Protein AF-A0A524MAJ8-F1 (afdb_monomer_lite)

Sequence (153 aa):
MNAKPGREAGSSYRTAVTLTPLSVEARVTVGSEGTSSAGEFVARLLGRNNVAPKDHDVLVLSSKVISFCEGDVIHLSSVKPRPRARVLGRIFGKDPRKVELILRTGPIIAIIPLKWIMSIRSVRQASTSRAVDPDAMLRGYTSVNAFVFIVRA

Structure (mmCIF, N/CA/C/O backbone):
data_AF-A0A524MAJ8-F1
#
_entry.id   AF-A0A524MAJ8-F1
#
loop_
_atom_site.group_PDB
_atom_site.id
_atom_site.type_symbol
_atom_site.label_atom_id
_atom_site.label_alt_id
_atom_site.label_comp_id
_atom_site.label_asym_id
_atom_site.label_entity_id
_atom_site.label_seq_id
_atom_site.pdbx_PDB_ins_code
_atom_site.Cartn_x
_atom_site.Cartn_y
_atom_site.Cartn_z
_atom_site.occupancy
_atom_site.B_iso_or_equiv
_atom_site.auth_seq_id
_atom_site.auth_comp_id
_atom_site.auth_asym_id
_atom_site.auth_atom_id
_atom_site.pdbx_PDB_model_num
ATOM 1 N N . MET A 1 1 ? 62.252 -18.198 2.714 1.00 36.84 1 MET A N 1
ATOM 2 C CA . MET A 1 1 ? 61.926 -16.801 2.361 1.00 36.84 1 MET A CA 1
ATOM 3 C C . MET A 1 1 ? 60.841 -16.863 1.290 1.00 36.84 1 MET A C 1
ATOM 5 O O . MET A 1 1 ? 61.160 -16.916 0.116 1.00 36.84 1 MET A O 1
ATOM 9 N N . ASN A 1 2 ? 59.575 -17.019 1.697 1.00 34.16 2 ASN A N 1
ATOM 10 C CA . ASN A 1 2 ? 58.452 -17.245 0.776 1.00 34.16 2 ASN A CA 1
ATOM 11 C C . ASN A 1 2 ? 57.653 -15.950 0.635 1.00 34.16 2 ASN A C 1
ATOM 13 O O . ASN A 1 2 ? 57.008 -15.507 1.587 1.00 34.16 2 ASN A O 1
ATOM 17 N N . ALA A 1 3 ? 57.731 -15.340 -0.546 1.00 38.06 3 ALA A N 1
ATOM 18 C CA . ALA A 1 3 ? 56.897 -14.211 -0.921 1.00 38.06 3 ALA A CA 1
ATOM 19 C C . ALA A 1 3 ? 55.424 -14.650 -0.942 1.00 38.06 3 ALA A C 1
ATOM 21 O O . ALA A 1 3 ? 55.075 -15.666 -1.543 1.00 38.06 3 ALA A O 1
ATOM 22 N N . LYS A 1 4 ? 54.564 -13.897 -0.249 1.00 37.72 4 LYS A N 1
ATOM 23 C CA . LYS A 1 4 ? 53.109 -14.068 -0.321 1.00 37.72 4 LYS A CA 1
ATOM 24 C C . LYS A 1 4 ? 52.630 -13.762 -1.748 1.00 37.72 4 LYS A C 1
ATOM 26 O O . LYS A 1 4 ? 53.102 -12.777 -2.318 1.00 37.72 4 LYS A O 1
ATOM 31 N N . PRO A 1 5 ? 51.675 -14.529 -2.300 1.00 41.12 5 PRO A N 1
ATOM 32 C CA . PRO A 1 5 ? 51.030 -14.171 -3.555 1.00 41.12 5 PRO A CA 1
ATOM 33 C C . PRO A 1 5 ? 50.276 -12.847 -3.380 1.00 41.12 5 PRO A C 1
ATOM 35 O O . PRO A 1 5 ? 49.642 -12.603 -2.347 1.00 41.12 5 PRO A O 1
ATOM 38 N N . GLY A 1 6 ? 50.426 -11.969 -4.372 1.00 40.22 6 GLY A N 1
ATOM 39 C CA . GLY A 1 6 ? 49.836 -10.638 -4.392 1.00 40.22 6 GLY A CA 1
ATOM 40 C C . GLY A 1 6 ? 48.320 -10.695 -4.235 1.00 40.22 6 GLY A C 1
ATOM 41 O O . GLY A 1 6 ? 47.652 -11.547 -4.814 1.00 40.22 6 GLY A O 1
ATOM 42 N N . ARG A 1 7 ? 47.777 -9.771 -3.437 1.00 43.84 7 ARG A N 1
ATOM 43 C CA . ARG A 1 7 ? 46.344 -9.481 -3.427 1.00 43.84 7 ARG A CA 1
ATOM 44 C C . ARG A 1 7 ? 45.962 -9.020 -4.831 1.00 43.84 7 ARG A C 1
ATOM 46 O O . ARG A 1 7 ? 46.358 -7.926 -5.229 1.00 43.84 7 ARG A O 1
ATOM 53 N N . GLU A 1 8 ? 45.219 -9.846 -5.559 1.00 43.12 8 GLU A N 1
ATOM 54 C CA . GLU A 1 8 ? 44.533 -9.410 -6.769 1.00 43.12 8 GLU A CA 1
ATOM 55 C C . GLU A 1 8 ? 43.670 -8.196 -6.419 1.00 43.12 8 GLU A C 1
ATOM 57 O O . GLU A 1 8 ? 42.895 -8.200 -5.456 1.00 43.12 8 GLU A O 1
ATOM 62 N N . ALA A 1 9 ? 43.900 -7.112 -7.155 1.00 45.31 9 ALA A N 1
ATOM 63 C CA . ALA A 1 9 ? 43.159 -5.876 -7.033 1.00 45.31 9 ALA A CA 1
ATOM 64 C C . ALA A 1 9 ? 41.666 -6.177 -7.196 1.00 45.31 9 ALA A C 1
ATOM 66 O O . ALA A 1 9 ? 41.253 -6.788 -8.180 1.00 45.31 9 ALA A O 1
ATOM 67 N N . GLY A 1 10 ? 40.863 -5.759 -6.214 1.00 43.78 10 GLY A N 1
ATOM 68 C CA . GLY A 1 10 ? 39.415 -5.904 -6.257 1.00 43.78 10 GLY A CA 1
ATOM 69 C C . GLY A 1 10 ? 38.874 -5.337 -7.565 1.00 43.78 10 GLY A C 1
ATOM 70 O O . GLY A 1 10 ? 39.010 -4.142 -7.827 1.00 43.78 10 GLY A O 1
ATOM 71 N N . SER A 1 11 ? 38.284 -6.213 -8.379 1.00 45.91 11 SER A N 1
ATOM 72 C CA . SER A 1 11 ? 37.545 -5.837 -9.577 1.00 45.91 11 SER A CA 1
ATOM 73 C C . SER A 1 11 ? 36.474 -4.823 -9.182 1.00 45.91 11 SER A C 1
ATOM 75 O O . SER A 1 11 ? 35.496 -5.142 -8.502 1.00 45.91 11 SER A O 1
ATOM 77 N N . SER A 1 12 ? 36.702 -3.561 -9.541 1.00 51.22 12 SER A N 1
ATOM 78 C CA . SER A 1 12 ? 35.714 -2.504 -9.406 1.00 51.22 12 SER A CA 1
ATOM 79 C C . SER A 1 12 ? 34.644 -2.766 -10.458 1.00 51.22 12 SER A C 1
ATOM 81 O O . SER A 1 12 ? 34.771 -2.345 -11.606 1.00 51.22 12 SER A O 1
ATOM 83 N N . TYR A 1 13 ? 33.596 -3.502 -10.085 1.00 52.88 13 TYR A N 1
ATOM 84 C CA . TYR A 1 13 ? 32.389 -3.581 -10.896 1.00 52.88 13 TYR A CA 1
ATOM 85 C C . TYR A 1 13 ? 31.778 -2.180 -10.954 1.00 52.88 13 TYR A C 1
ATOM 87 O O . TYR A 1 13 ? 31.023 -1.764 -10.075 1.00 52.88 13 TYR A O 1
ATOM 95 N N . ARG A 1 14 ? 32.123 -1.416 -11.993 1.00 57.00 14 ARG A N 1
ATOM 96 C CA . ARG A 1 14 ? 31.315 -0.277 -12.422 1.00 57.00 14 ARG A CA 1
ATOM 97 C C . ARG A 1 14 ? 30.062 -0.837 -13.075 1.00 57.00 14 ARG A C 1
ATOM 99 O O . ARG A 1 14 ? 29.968 -0.916 -14.295 1.00 57.00 14 ARG A O 1
ATOM 106 N N . THR A 1 15 ? 29.109 -1.261 -12.257 1.00 68.06 15 THR A N 1
ATOM 107 C CA . THR A 1 15 ? 27.797 -1.654 -12.759 1.00 68.06 15 THR A CA 1
ATOM 108 C C . THR A 1 15 ? 27.053 -0.378 -13.122 1.00 68.06 15 THR A C 1
ATOM 110 O O . THR A 1 15 ? 26.550 0.335 -12.255 1.00 68.06 15 THR A O 1
ATOM 113 N N . ALA A 1 16 ? 27.043 -0.043 -14.409 1.00 84.12 16 ALA A N 1
ATOM 114 C CA . ALA A 1 16 ? 26.146 0.978 -14.919 1.00 84.12 16 ALA A CA 1
ATOM 115 C C . ALA A 1 16 ? 24.718 0.422 -14.839 1.00 84.12 16 ALA A C 1
ATOM 117 O O . ALA A 1 16 ? 24.412 -0.595 -15.455 1.00 84.12 16 ALA A O 1
ATOM 118 N N . VAL A 1 17 ? 23.865 1.066 -14.044 1.00 90.75 17 VAL A N 1
ATOM 119 C CA . VAL A 1 17 ? 22.435 0.753 -13.969 1.00 90.75 17 VAL A CA 1
ATOM 120 C C . VAL A 1 17 ? 21.688 1.791 -14.791 1.00 90.75 17 VAL A C 1
ATOM 122 O O . VAL A 1 17 ? 21.863 2.992 -14.582 1.00 90.75 17 VAL A O 1
ATOM 125 N N . THR A 1 18 ? 20.844 1.334 -15.710 1.00 92.38 18 THR A N 1
ATOM 126 C CA . THR A 1 18 ? 19.925 2.193 -16.460 1.00 92.38 18 THR A CA 1
ATOM 127 C C . THR A 1 18 ? 18.530 2.065 -15.863 1.00 92.38 18 THR A C 1
ATOM 129 O O . THR A 1 18 ? 18.052 0.959 -15.627 1.00 92.38 18 THR A O 1
ATOM 132 N N . LEU A 1 19 ? 17.877 3.199 -15.610 1.00 94.38 19 LEU A N 1
ATOM 133 C CA . LEU A 1 19 ? 16.488 3.248 -15.165 1.00 94.38 19 LEU A CA 1
ATOM 134 C C . LEU A 1 19 ? 15.626 3.770 -16.310 1.00 94.38 19 LEU A C 1
ATOM 136 O O . LEU A 1 19 ? 15.776 4.921 -16.719 1.00 94.38 19 LEU A O 1
ATOM 140 N N . THR A 1 20 ? 14.714 2.933 -16.794 1.00 94.31 20 THR A N 1
ATOM 141 C CA . THR A 1 20 ? 13.759 3.304 -17.841 1.00 94.31 20 THR A CA 1
ATOM 142 C C . THR A 1 20 ? 12.383 3.495 -17.205 1.00 94.31 20 THR A C 1
ATOM 144 O O . THR A 1 20 ? 11.787 2.514 -16.755 1.00 94.31 20 THR A O 1
ATOM 147 N N . PRO A 1 21 ? 11.866 4.732 -17.102 1.00 94.25 21 PRO A N 1
ATOM 148 C CA . PRO A 1 21 ? 10.540 4.962 -16.548 1.00 94.25 21 PRO A CA 1
ATOM 149 C C . PRO A 1 21 ? 9.464 4.416 -17.492 1.00 94.25 21 PRO A C 1
ATOM 151 O O . PRO A 1 21 ? 9.517 4.643 -18.699 1.00 94.25 21 PRO A O 1
ATOM 154 N N . LEU A 1 22 ? 8.461 3.738 -16.931 1.00 93.56 22 LEU A N 1
ATOM 155 C CA . LEU A 1 22 ? 7.265 3.326 -17.663 1.00 93.56 22 LEU A CA 1
ATOM 156 C C . LEU A 1 22 ? 6.142 4.322 -17.384 1.00 93.56 22 LEU A C 1
ATOM 158 O O . LEU A 1 22 ? 5.686 4.459 -16.247 1.00 93.56 22 LEU A O 1
ATOM 162 N N . SER A 1 23 ? 5.714 5.026 -18.426 1.00 91.94 23 SER A N 1
ATOM 163 C CA . SER A 1 23 ? 4.661 6.034 -18.360 1.00 91.94 23 SER A CA 1
ATOM 164 C C . SER A 1 23 ? 3.308 5.430 -18.715 1.00 91.94 23 SER A C 1
ATOM 166 O O . SER A 1 23 ? 3.200 4.585 -19.603 1.00 91.94 23 SER A O 1
ATOM 168 N N . VAL A 1 24 ? 2.266 5.893 -18.030 1.00 88.25 24 VAL A N 1
ATOM 169 C CA . VAL A 1 24 ? 0.869 5.569 -18.334 1.00 88.25 24 VAL A CA 1
ATOM 170 C C . VAL A 1 24 ? 0.199 6.797 -18.945 1.00 88.25 24 VAL A C 1
ATOM 172 O O . VAL A 1 24 ? 0.353 7.903 -18.432 1.00 88.25 24 VAL A O 1
ATOM 175 N N . GLU A 1 25 ? -0.540 6.614 -20.037 1.00 82.62 25 GLU A N 1
ATOM 176 C CA . GLU A 1 25 ? -1.246 7.710 -20.727 1.00 82.62 25 GLU A CA 1
ATOM 177 C C . GLU A 1 25 ? -2.454 8.211 -19.928 1.00 82.62 25 GLU A C 1
ATOM 179 O O . GLU A 1 25 ? -2.822 9.383 -19.981 1.00 82.62 25 GLU A O 1
ATOM 184 N N . ALA A 1 26 ? -3.062 7.311 -19.156 1.00 83.88 26 ALA A N 1
ATOM 185 C CA . ALA A 1 26 ? -4.214 7.587 -18.321 1.00 83.88 26 ALA A CA 1
ATOM 186 C C . ALA A 1 26 ? -4.025 7.001 -16.921 1.00 83.88 26 ALA A C 1
ATOM 188 O O . ALA A 1 26 ? -3.192 6.127 -16.670 1.00 83.88 26 ALA A O 1
ATOM 189 N N . ARG A 1 27 ? -4.834 7.488 -15.978 1.00 84.75 27 ARG A N 1
ATOM 190 C CA . ARG A 1 27 ? -4.875 6.946 -14.620 1.00 84.75 27 ARG A CA 1
ATOM 191 C C . ARG A 1 27 ? -5.283 5.470 -14.670 1.00 84.75 27 ARG A C 1
ATOM 193 O O . ARG A 1 27 ? -6.351 5.154 -15.177 1.00 84.75 27 ARG A O 1
ATOM 200 N N . VAL A 1 28 ? -4.477 4.605 -14.058 1.00 85.25 28 VAL A N 1
ATOM 201 C CA . VAL A 1 28 ? -4.815 3.188 -13.859 1.00 85.25 28 VAL A CA 1
ATOM 202 C C . VAL A 1 28 ? -6.031 3.083 -12.933 1.00 85.25 28 VAL A C 1
ATOM 204 O O . VAL A 1 28 ? -6.021 3.630 -11.826 1.00 85.25 28 VAL A O 1
ATOM 207 N N . THR A 1 29 ? -7.081 2.400 -13.384 1.00 81.69 29 THR A N 1
ATOM 208 C CA . THR A 1 29 ? -8.317 2.161 -12.624 1.00 81.69 29 THR A CA 1
ATOM 209 C C . THR A 1 29 ? -8.710 0.689 -12.689 1.00 81.69 29 THR A C 1
ATOM 211 O O . THR A 1 29 ? -8.149 -0.087 -13.452 1.00 81.69 29 THR A O 1
ATOM 214 N N . VAL A 1 30 ? -9.707 0.280 -11.906 1.00 76.56 30 VAL A N 1
ATOM 215 C CA . VAL A 1 30 ? -10.263 -1.077 -12.027 1.00 76.56 30 VAL A CA 1
ATOM 216 C C . VAL A 1 30 ? -10.819 -1.263 -13.432 1.00 76.56 30 VAL A C 1
ATOM 218 O O . VAL A 1 30 ? -11.568 -0.407 -13.904 1.00 76.56 30 VAL A O 1
ATOM 221 N N . GLY A 1 31 ? -10.424 -2.344 -14.102 1.00 67.19 31 GLY A N 1
ATOM 222 C CA . GLY A 1 31 ? -10.838 -2.617 -15.478 1.00 67.19 31 GLY A CA 1
ATOM 223 C C . GLY A 1 31 ? -10.315 -1.612 -16.511 1.00 67.19 31 GLY A C 1
ATOM 224 O O . GLY A 1 31 ? -10.761 -1.653 -17.659 1.00 67.19 31 GLY A O 1
ATOM 225 N N . SER A 1 32 ? -9.382 -0.713 -16.149 1.00 57.31 32 SER A N 1
ATOM 226 C CA . SER A 1 32 ? -8.714 0.116 -17.153 1.00 57.31 32 SER A CA 1
ATOM 227 C C . SER A 1 32 ? -8.006 -0.801 -18.146 1.00 57.31 32 SER A C 1
ATOM 229 O O . SER A 1 32 ? -7.202 -1.642 -17.748 1.00 57.31 32 SER A O 1
ATOM 231 N N . GLU A 1 33 ? -8.315 -0.597 -19.425 1.00 57.19 33 GLU A N 1
ATOM 232 C CA . GLU A 1 33 ? -7.758 -1.281 -20.602 1.00 57.19 33 GLU A CA 1
ATOM 233 C C . GLU A 1 33 ? -8.362 -2.632 -21.008 1.00 57.19 33 GLU A C 1
ATOM 235 O O . GLU A 1 33 ? -7.845 -3.258 -21.929 1.00 57.19 33 GLU A O 1
ATOM 240 N N . GLY A 1 34 ? -9.478 -3.072 -20.410 1.00 58.22 34 GLY A N 1
ATOM 241 C CA . GLY A 1 34 ? -10.125 -4.332 -20.826 1.00 58.22 34 GLY A CA 1
ATOM 242 C C . GLY A 1 34 ? -9.239 -5.569 -20.623 1.00 58.22 34 GLY A C 1
ATOM 243 O O . GLY A 1 34 ? -9.461 -6.613 -21.229 1.00 58.22 34 GLY A O 1
ATOM 244 N N . THR A 1 35 ? -8.219 -5.420 -19.785 1.00 60.56 35 THR A N 1
ATOM 245 C CA . THR A 1 35 ? -7.185 -6.407 -19.524 1.00 60.56 35 THR A CA 1
ATOM 246 C C . THR A 1 35 ? -7.695 -7.475 -18.563 1.00 60.56 35 THR A C 1
ATOM 248 O O . THR A 1 35 ? -8.301 -7.148 -17.543 1.00 60.56 35 THR A O 1
ATOM 251 N N . SER A 1 36 ? -7.405 -8.746 -18.850 1.00 66.12 36 SER A N 1
ATOM 252 C CA . SER A 1 36 ? -7.856 -9.883 -18.029 1.00 66.12 36 SER A CA 1
ATOM 253 C C . SER A 1 36 ? -6.881 -10.266 -16.904 1.00 66.12 36 SER A C 1
ATOM 255 O O . SER A 1 36 ? -7.200 -11.127 -16.087 1.00 66.12 36 SER A O 1
ATOM 257 N N . SER A 1 37 ? -5.677 -9.674 -16.858 1.00 82.88 37 SER A N 1
ATOM 258 C CA . SER A 1 37 ? -4.665 -9.946 -15.823 1.00 82.88 37 SER A CA 1
ATOM 259 C C . SER A 1 37 ? -3.622 -8.829 -15.684 1.00 82.88 37 SER A C 1
ATOM 261 O O . SER A 1 37 ? -3.406 -8.036 -16.602 1.00 82.88 37 SER A O 1
ATOM 263 N N . ALA A 1 38 ? -2.891 -8.809 -14.565 1.00 86.25 38 ALA A N 1
ATOM 264 C CA . ALA A 1 38 ? -1.756 -7.903 -14.382 1.00 86.25 38 ALA A CA 1
ATOM 265 C C . ALA A 1 38 ? -0.637 -8.112 -15.425 1.00 86.25 38 ALA A C 1
ATOM 267 O O . ALA A 1 38 ? -0.019 -7.143 -15.862 1.00 86.25 38 ALA A O 1
ATOM 268 N N . GLY A 1 39 ? -0.398 -9.353 -15.865 1.00 89.38 39 GLY A N 1
ATOM 269 C CA . GLY A 1 39 ? 0.630 -9.658 -16.867 1.00 89.38 39 GLY A CA 1
ATOM 270 C C . GLY A 1 39 ? 0.333 -9.039 -18.234 1.00 89.38 39 GLY A C 1
ATOM 271 O O . GLY A 1 39 ? 1.211 -8.433 -18.847 1.00 89.38 39 GLY A O 1
ATOM 272 N N . GLU A 1 40 ? -0.919 -9.117 -18.688 1.00 88.56 40 GLU A N 1
ATOM 273 C CA . GLU A 1 40 ? -1.335 -8.490 -19.948 1.00 88.56 40 GLU A CA 1
ATOM 274 C C . GLU A 1 40 ? -1.242 -6.954 -19.866 1.00 88.56 40 GLU A C 1
ATOM 276 O O . GLU A 1 40 ? -0.795 -6.313 -20.819 1.00 88.56 40 GLU A O 1
ATOM 281 N N . PHE A 1 41 ? -1.568 -6.361 -18.711 1.00 88.75 41 PHE A N 1
ATOM 282 C CA . PHE A 1 41 ? -1.425 -4.917 -18.492 1.00 88.75 41 PHE A CA 1
ATOM 283 C C . PHE A 1 41 ? 0.039 -4.489 -18.647 1.00 88.75 41 PHE A C 1
ATOM 285 O O . PHE A 1 41 ? 0.344 -3.538 -19.365 1.00 88.75 41 PHE A O 1
ATOM 292 N N . VAL A 1 42 ? 0.956 -5.231 -18.024 1.00 90.69 42 VAL A N 1
ATOM 293 C CA . VAL A 1 42 ? 2.399 -4.979 -18.112 1.00 90.69 42 VAL A CA 1
ATOM 294 C C . VAL A 1 42 ? 2.914 -5.117 -19.543 1.00 90.69 42 VAL A C 1
ATOM 296 O O . VAL A 1 42 ? 3.656 -4.250 -20.002 1.00 90.69 42 VAL A O 1
ATOM 299 N N . ALA A 1 43 ? 2.511 -6.162 -20.268 1.00 91.75 43 ALA A N 1
ATOM 300 C CA . ALA A 1 43 ? 2.937 -6.372 -21.651 1.00 91.75 43 ALA A CA 1
ATOM 301 C C . ALA A 1 43 ? 2.508 -5.209 -22.565 1.00 91.75 43 ALA A C 1
ATOM 303 O O . ALA A 1 43 ? 3.315 -4.694 -23.342 1.00 91.75 43 ALA A O 1
ATOM 304 N N . ARG A 1 44 ? 1.261 -4.736 -22.427 1.00 90.62 44 ARG A N 1
ATOM 305 C CA . ARG A 1 44 ? 0.755 -3.563 -23.161 1.00 90.62 44 ARG A CA 1
ATOM 306 C C . ARG A 1 44 ? 1.500 -2.286 -22.779 1.00 90.62 44 ARG A C 1
ATOM 308 O O . ARG A 1 44 ? 1.857 -1.504 -23.662 1.00 90.62 44 ARG A O 1
ATOM 315 N N . LEU A 1 45 ? 1.767 -2.090 -21.486 1.00 91.62 45 LEU A N 1
ATOM 316 C CA . LEU A 1 45 ? 2.505 -0.935 -20.979 1.00 91.62 45 LEU A CA 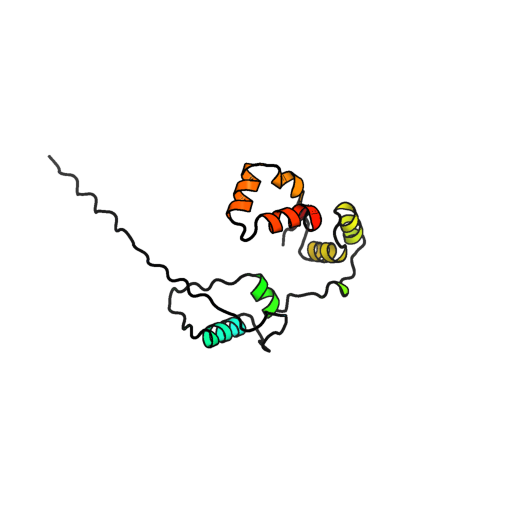1
ATOM 317 C C . LEU A 1 45 ? 3.920 -0.866 -21.567 1.00 91.62 45 LEU A C 1
ATOM 319 O O . LEU A 1 45 ? 4.336 0.197 -22.029 1.00 91.62 45 LEU A O 1
ATOM 323 N N . LEU A 1 46 ? 4.638 -1.992 -21.594 1.00 94.31 46 LEU A N 1
ATOM 324 C CA . LEU A 1 46 ? 5.966 -2.095 -22.205 1.00 94.31 46 LEU A CA 1
ATOM 325 C C . LEU A 1 46 ? 5.921 -1.770 -23.703 1.00 94.31 46 LEU A C 1
ATOM 327 O O . LEU A 1 46 ? 6.709 -0.948 -24.169 1.00 94.31 46 LEU A O 1
ATOM 331 N N . GLY A 1 47 ? 4.949 -2.334 -24.429 1.00 93.81 47 GLY A N 1
ATOM 332 C CA . GLY A 1 47 ? 4.754 -2.066 -25.855 1.00 93.81 47 GLY A CA 1
ATOM 333 C C . GLY A 1 47 ? 4.530 -0.583 -26.164 1.00 93.81 47 GLY A C 1
ATOM 334 O O . GLY A 1 47 ? 5.184 -0.037 -27.048 1.00 93.81 47 GLY A O 1
ATOM 335 N N . ARG A 1 48 ? 3.671 0.108 -25.401 1.00 92.12 48 ARG A N 1
ATOM 336 C CA . ARG A 1 48 ? 3.417 1.552 -25.589 1.00 92.12 48 ARG A CA 1
ATOM 337 C C . ARG A 1 48 ? 4.603 2.437 -25.231 1.00 92.12 48 ARG A C 1
ATOM 339 O O . ARG A 1 48 ? 4.808 3.468 -25.859 1.00 92.12 48 ARG A O 1
ATOM 346 N N . ASN A 1 49 ? 5.393 2.032 -24.242 1.00 94.88 49 ASN A N 1
ATOM 347 C CA . ASN A 1 49 ? 6.623 2.740 -23.889 1.00 94.88 49 ASN A CA 1
ATOM 348 C C . ASN A 1 49 ? 7.787 2.398 -24.836 1.00 94.88 49 ASN A C 1
ATOM 350 O O . ASN A 1 49 ? 8.886 2.913 -24.646 1.00 94.88 49 ASN A O 1
ATOM 354 N N . ASN A 1 50 ? 7.559 1.551 -25.849 1.00 95.38 50 ASN A N 1
ATOM 355 C CA . ASN A 1 50 ? 8.577 1.052 -26.769 1.00 95.38 50 ASN A CA 1
ATOM 356 C C . ASN A 1 50 ? 9.785 0.441 -26.028 1.00 95.38 50 ASN A C 1
ATOM 358 O O . ASN A 1 50 ? 10.942 0.639 -26.402 1.00 95.38 50 ASN A O 1
ATOM 362 N N . VAL A 1 51 ? 9.505 -0.278 -24.935 1.00 95.62 51 VAL A N 1
ATOM 363 C CA . VAL A 1 51 ? 10.506 -0.944 -24.099 1.00 95.62 51 VAL A CA 1
ATOM 364 C C . VAL A 1 51 ? 10.454 -2.441 -24.368 1.00 95.62 51 VAL A C 1
ATOM 366 O O . VAL A 1 51 ? 9.470 -3.105 -24.051 1.00 95.62 51 VAL A O 1
ATOM 369 N N . ALA A 1 52 ? 11.543 -2.976 -24.915 1.00 95.06 52 ALA A N 1
ATOM 370 C CA . ALA A 1 52 ? 11.767 -4.410 -25.031 1.00 95.06 52 ALA A CA 1
ATOM 371 C C . ALA A 1 52 ? 12.658 -4.872 -23.861 1.00 95.06 52 ALA A C 1
ATOM 373 O O . ALA A 1 52 ? 13.857 -4.571 -23.884 1.00 95.06 52 ALA A O 1
ATOM 374 N N . PRO A 1 53 ? 12.105 -5.546 -22.833 1.00 93.06 53 PRO A N 1
ATOM 375 C CA . PRO A 1 53 ? 12.906 -6.062 -21.728 1.00 93.06 53 PRO A CA 1
ATOM 376 C C . PRO A 1 53 ? 13.871 -7.140 -22.227 1.00 93.06 53 PRO A C 1
ATOM 378 O O . PRO A 1 53 ? 13.544 -7.922 -23.121 1.00 93.06 53 PRO A O 1
ATOM 381 N N . LYS A 1 54 ? 15.063 -7.172 -21.641 1.00 94.50 54 LYS A N 1
ATOM 382 C CA . LYS A 1 54 ? 16.108 -8.158 -21.913 1.00 94.50 54 LYS A CA 1
ATOM 383 C C . LYS A 1 54 ? 16.235 -9.129 -20.748 1.00 94.50 54 LYS A C 1
ATOM 385 O O . LYS A 1 54 ? 15.774 -8.859 -19.637 1.00 94.50 54 LYS A O 1
ATOM 390 N N . ASP A 1 55 ? 16.910 -10.245 -20.994 1.00 94.69 55 ASP A N 1
ATOM 391 C CA . ASP A 1 55 ? 17.282 -11.162 -19.923 1.00 94.69 55 ASP A CA 1
ATOM 392 C C . ASP A 1 55 ? 18.041 -10.407 -18.826 1.00 94.69 55 ASP A C 1
ATOM 394 O O . ASP A 1 55 ? 18.930 -9.600 -19.105 1.00 94.69 55 ASP A O 1
ATOM 398 N N . HIS A 1 56 ? 17.671 -10.692 -17.577 1.00 93.31 56 HIS A N 1
ATOM 399 C CA . HIS A 1 56 ? 18.170 -10.046 -16.358 1.00 93.31 56 HIS A CA 1
ATOM 400 C C . HIS A 1 56 ? 17.683 -8.613 -16.083 1.00 93.31 56 HIS A C 1
ATO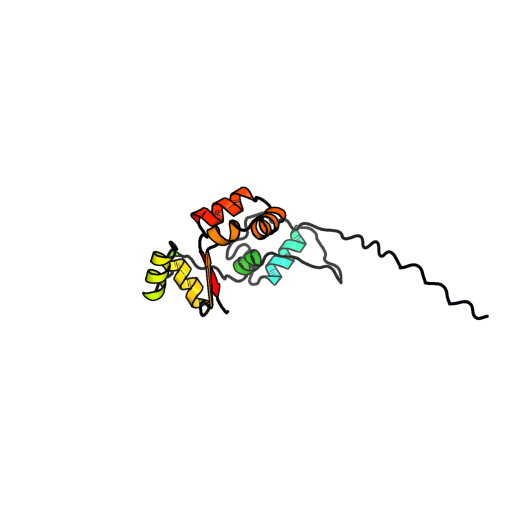M 402 O O . HIS A 1 56 ? 18.065 -8.052 -15.052 1.00 93.31 56 HIS A O 1
ATOM 408 N N . ASP A 1 57 ? 16.798 -8.042 -16.907 1.00 94.88 57 ASP A N 1
ATOM 409 C CA . ASP A 1 57 ? 16.110 -6.803 -16.536 1.00 94.88 57 ASP A CA 1
ATOM 410 C C . ASP A 1 57 ? 15.153 -7.037 -15.357 1.00 94.88 57 ASP A C 1
ATOM 412 O O . ASP A 1 57 ? 14.493 -8.073 -15.239 1.00 94.88 57 ASP A O 1
ATOM 416 N N . VAL A 1 58 ? 15.051 -6.039 -14.476 1.00 94.81 58 VAL A N 1
ATOM 417 C CA . VAL A 1 58 ? 14.147 -6.067 -13.321 1.00 94.81 58 VAL A CA 1
ATOM 418 C C . VAL A 1 58 ? 13.011 -5.082 -13.545 1.00 94.81 58 VAL A C 1
ATOM 420 O O . VAL A 1 58 ? 13.215 -3.868 -13.574 1.00 94.81 58 VAL A O 1
ATOM 423 N N . LEU A 1 59 ? 11.791 -5.606 -13.642 1.00 93.81 59 LEU A N 1
ATOM 424 C CA . LEU A 1 59 ? 10.587 -4.790 -13.667 1.00 93.81 59 LEU A CA 1
ATOM 425 C C . LEU A 1 59 ? 10.132 -4.468 -12.240 1.00 93.81 59 LEU A C 1
ATOM 427 O O . LEU A 1 59 ? 9.866 -5.365 -11.442 1.00 93.81 59 LEU A O 1
ATOM 431 N N . VAL A 1 60 ? 9.988 -3.178 -11.936 1.00 93.62 60 VAL A N 1
ATOM 432 C CA . VAL A 1 60 ? 9.506 -2.702 -10.635 1.00 93.62 60 VAL A CA 1
ATOM 433 C C . VAL A 1 60 ? 8.153 -2.025 -10.809 1.00 93.62 60 VAL A C 1
ATOM 435 O O . VAL A 1 60 ? 8.025 -1.035 -11.525 1.00 93.62 60 VAL A O 1
ATOM 438 N N . LEU A 1 61 ? 7.141 -2.541 -10.113 1.00 90.56 61 LEU A N 1
ATOM 439 C CA . LEU A 1 61 ? 5.788 -1.990 -10.087 1.00 90.56 61 LEU A CA 1
ATOM 440 C C . LEU A 1 61 ? 5.344 -1.801 -8.641 1.00 90.56 61 LEU A C 1
ATOM 442 O O . LEU A 1 61 ? 5.689 -2.583 -7.757 1.00 90.56 61 LEU A O 1
ATOM 446 N N . SER A 1 62 ? 4.534 -0.774 -8.391 1.00 89.50 62 SER A N 1
ATOM 447 C CA . SER A 1 62 ? 3.872 -0.655 -7.092 1.00 89.50 62 SER A CA 1
ATOM 448 C C . SER A 1 62 ? 2.777 -1.716 -6.960 1.00 89.50 62 SER A C 1
ATOM 450 O O . SER A 1 62 ? 2.011 -1.934 -7.902 1.00 89.50 62 SER A O 1
ATOM 452 N N . SER A 1 63 ? 2.628 -2.295 -5.768 1.00 87.69 63 SER A N 1
ATOM 453 C CA . SER A 1 63 ? 1.542 -3.239 -5.459 1.00 87.69 63 SER A CA 1
ATOM 454 C C . SER A 1 63 ? 0.152 -2.669 -5.760 1.00 87.69 63 SER A C 1
ATOM 456 O O . SER A 1 63 ? -0.756 -3.398 -6.138 1.00 87.69 63 SER A O 1
ATOM 458 N N . LYS A 1 64 ? -0.002 -1.343 -5.671 1.00 88.19 64 LYS A N 1
ATOM 459 C CA . LYS A 1 64 ? -1.257 -0.644 -5.951 1.00 88.19 64 LYS A CA 1
ATOM 460 C C . LYS A 1 64 ? -1.723 -0.781 -7.402 1.00 88.19 64 LYS A C 1
ATOM 462 O O . LYS A 1 64 ? -2.924 -0.839 -7.631 1.00 88.19 64 LYS A O 1
ATOM 467 N N . VAL A 1 65 ? -0.799 -0.807 -8.363 1.00 88.31 65 VAL A N 1
ATOM 468 C CA . VAL A 1 65 ? -1.138 -1.000 -9.784 1.00 88.31 65 VAL A CA 1
ATOM 469 C C . VAL A 1 65 ? -1.698 -2.404 -9.989 1.00 88.31 65 VAL A C 1
ATOM 471 O O . VAL A 1 65 ? -2.757 -2.548 -10.588 1.00 88.31 65 VAL A O 1
ATOM 474 N N . ILE A 1 66 ? -1.051 -3.410 -9.397 1.00 86.62 66 ILE A N 1
ATOM 475 C CA . ILE A 1 66 ? -1.488 -4.807 -9.471 1.00 86.62 66 ILE A CA 1
ATOM 476 C C . ILE A 1 66 ? -2.892 -4.974 -8.885 1.00 86.62 66 ILE A C 1
ATOM 478 O O . ILE A 1 66 ? -3.757 -5.523 -9.559 1.00 86.62 66 ILE A O 1
ATOM 482 N N . SER A 1 67 ? -3.174 -4.389 -7.714 1.00 85.38 67 SER A N 1
ATOM 483 C CA . SER A 1 67 ? -4.519 -4.449 -7.122 1.00 85.38 67 SER A CA 1
ATOM 484 C C . SER A 1 67 ? -5.612 -3.847 -8.018 1.00 85.38 67 SER A C 1
ATOM 486 O O . SER A 1 67 ? -6.750 -4.302 -7.984 1.00 85.38 67 SER A O 1
ATOM 488 N N . PHE A 1 68 ? -5.304 -2.831 -8.835 1.00 86.19 68 PHE A N 1
ATOM 489 C CA . PHE A 1 68 ? -6.270 -2.310 -9.809 1.00 86.19 68 PHE A CA 1
ATOM 490 C C . PHE A 1 68 ? -6.476 -3.262 -10.989 1.00 86.19 68 PHE A C 1
ATOM 492 O O . PHE A 1 68 ? -7.613 -3.433 -11.429 1.00 86.19 68 PHE A O 1
ATOM 499 N N . CYS A 1 69 ? -5.401 -3.878 -11.483 1.00 83.56 69 CYS A N 1
ATOM 500 C CA . CYS A 1 69 ? -5.451 -4.818 -12.600 1.00 83.56 69 CYS A CA 1
ATOM 501 C C . CYS A 1 69 ? -6.159 -6.130 -12.239 1.00 83.56 69 CYS A C 1
ATOM 503 O O . CYS A 1 69 ? -6.872 -6.678 -13.070 1.00 83.56 69 CYS A O 1
ATOM 505 N N . GLU A 1 70 ? -5.990 -6.618 -11.011 1.00 83.00 70 GLU A N 1
ATOM 506 C CA . GLU A 1 70 ? -6.595 -7.872 -10.539 1.00 83.00 70 GLU A CA 1
ATOM 507 C C . GLU A 1 70 ? -8.028 -7.695 -10.015 1.00 83.00 70 GLU A C 1
ATOM 509 O O . GLU A 1 70 ? -8.698 -8.667 -9.684 1.00 83.00 70 GLU A O 1
ATOM 514 N N . GLY A 1 71 ? -8.535 -6.458 -9.968 1.00 81.19 71 GLY A N 1
ATOM 515 C CA . GLY A 1 71 ? -9.888 -6.183 -9.484 1.00 81.19 71 GLY A CA 1
ATOM 516 C C . GLY A 1 71 ? -10.028 -6.209 -7.959 1.00 81.19 71 GLY A C 1
ATOM 517 O O . GLY A 1 71 ? -11.151 -6.217 -7.456 1.00 81.19 71 GLY A O 1
ATOM 518 N N . ASP A 1 72 ? -8.917 -6.131 -7.223 1.00 82.06 72 ASP A N 1
ATOM 519 C CA . ASP A 1 72 ? -8.836 -6.074 -5.755 1.00 82.06 72 ASP A CA 1
ATOM 520 C C . ASP A 1 72 ? -9.246 -4.697 -5.200 1.00 82.06 72 ASP A C 1
ATOM 522 O O . ASP A 1 72 ? -8.559 -4.039 -4.409 1.00 82.06 72 ASP A O 1
ATOM 526 N N . VAL A 1 73 ? -10.411 -4.221 -5.631 1.00 86.81 73 VAL A N 1
ATOM 527 C CA . VAL A 1 73 ? -10.956 -2.919 -5.268 1.00 86.81 73 VAL A CA 1
ATOM 528 C C . VAL A 1 73 ? -12.409 -3.059 -4.865 1.00 86.81 73 VAL A C 1
ATOM 530 O O . VAL A 1 73 ? -13.260 -3.546 -5.602 1.00 86.81 73 VAL A O 1
ATOM 533 N N . ILE A 1 74 ? -12.709 -2.553 -3.673 1.00 90.25 74 ILE A N 1
ATOM 534 C CA . ILE A 1 74 ? -14.050 -2.568 -3.102 1.00 90.25 74 ILE A CA 1
ATOM 535 C C . ILE A 1 74 ? -14.565 -1.140 -2.973 1.00 90.25 74 ILE A C 1
ATOM 537 O O . ILE A 1 74 ? -13.925 -0.271 -2.373 1.00 90.25 74 ILE A O 1
ATOM 541 N N . HIS A 1 75 ? -15.780 -0.910 -3.469 1.00 92.44 75 HIS A N 1
ATOM 542 C CA . HIS A 1 75 ? -16.521 0.308 -3.168 1.00 92.44 75 HIS A CA 1
ATOM 543 C C . HIS A 1 75 ? -16.848 0.354 -1.679 1.00 92.44 75 HIS A C 1
ATOM 545 O O . HIS A 1 75 ? -17.614 -0.457 -1.172 1.00 92.44 75 HIS A O 1
ATOM 551 N N . LEU A 1 76 ? -16.307 1.339 -0.962 1.00 94.12 76 LEU A N 1
ATOM 552 C CA . LEU A 1 76 ? -16.483 1.417 0.488 1.00 94.12 76 LEU A CA 1
ATOM 553 C C . LEU A 1 76 ? -17.965 1.486 0.903 1.00 94.12 76 LEU A C 1
ATOM 555 O O . LEU A 1 76 ? -18.326 0.980 1.960 1.00 94.12 76 LEU A O 1
ATOM 559 N N . SER A 1 77 ? -18.830 2.065 0.064 1.00 95.56 77 SER A N 1
ATOM 560 C CA . SER A 1 77 ? -20.283 2.122 0.272 1.00 95.56 77 SER A CA 1
ATOM 561 C C . SER A 1 77 ? -20.969 0.752 0.296 1.00 95.56 77 SER A C 1
ATOM 563 O O . SER A 1 77 ? -22.009 0.631 0.939 1.00 95.56 77 SER A O 1
ATOM 565 N N . SER A 1 78 ? -20.403 -0.282 -0.337 1.00 95.94 78 SER A N 1
ATOM 566 C CA . SER A 1 78 ? -20.968 -1.639 -0.325 1.00 95.94 78 SER A CA 1
ATOM 567 C C . SER A 1 78 ? -20.625 -2.422 0.949 1.00 95.94 78 SER A C 1
ATOM 569 O O . SER A 1 78 ? -21.216 -3.467 1.231 1.00 95.94 78 SER A O 1
ATOM 571 N N . VAL A 1 79 ? -19.690 -1.921 1.762 1.00 97.69 79 VAL A N 1
ATOM 572 C CA . VAL A 1 79 ? -19.232 -2.601 2.973 1.00 97.69 79 VAL A CA 1
ATOM 573 C C . VAL A 1 79 ? -20.221 -2.383 4.116 1.00 97.69 79 VAL A C 1
ATOM 575 O O . VAL A 1 79 ? -20.423 -1.263 4.584 1.00 97.69 79 VAL A O 1
ATOM 578 N N . LYS A 1 80 ? -20.789 -3.479 4.629 1.00 97.69 80 LYS A N 1
ATOM 579 C CA . LYS A 1 80 ? -21.620 -3.491 5.842 1.00 97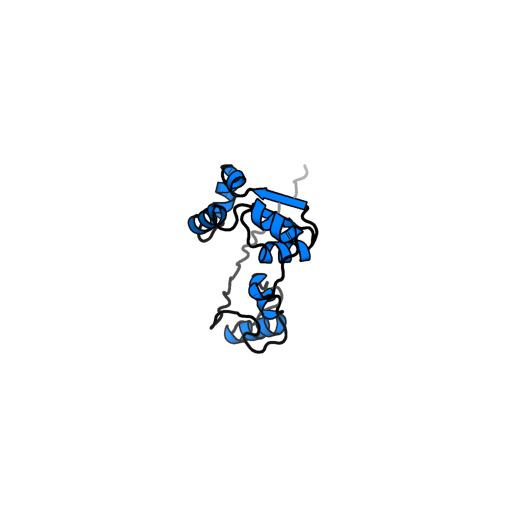.69 80 LYS A CA 1
ATOM 580 C C . LYS A 1 80 ? -20.755 -3.832 7.067 1.00 97.69 80 LYS A C 1
ATOM 582 O O . LYS A 1 80 ? -20.383 -4.995 7.221 1.00 97.69 80 LYS A O 1
ATOM 587 N N . PRO A 1 81 ? -20.422 -2.862 7.940 1.00 97.81 81 PRO A N 1
ATOM 588 C CA . PRO A 1 81 ? -19.534 -3.105 9.074 1.00 97.81 81 PRO A CA 1
ATOM 589 C C . PRO A 1 81 ? -20.237 -3.884 10.190 1.00 97.81 81 PRO A C 1
ATOM 591 O O . PRO A 1 81 ? -21.353 -3.526 10.582 1.00 97.81 81 PRO A O 1
ATOM 594 N N . ARG A 1 82 ? -19.569 -4.906 10.740 1.00 97.81 82 ARG A N 1
ATOM 595 C CA . ARG A 1 82 ? -20.037 -5.689 11.900 1.00 97.81 82 ARG A CA 1
ATOM 596 C C . ARG A 1 82 ? -19.954 -4.872 13.203 1.00 97.81 82 ARG A C 1
ATOM 598 O O . ARG A 1 82 ? -19.212 -3.887 13.252 1.00 97.81 82 ARG A O 1
ATOM 605 N N . PRO A 1 83 ? -20.644 -5.272 14.295 1.00 98.12 83 PRO A N 1
ATOM 606 C CA . PRO A 1 83 ? -20.595 -4.548 15.571 1.00 98.12 83 PRO A CA 1
ATOM 607 C C . PRO A 1 83 ? -19.167 -4.263 16.057 1.00 98.12 83 PRO A C 1
ATOM 609 O O . PRO A 1 83 ? -18.847 -3.120 16.377 1.00 98.12 83 PRO A O 1
ATOM 612 N N . ARG A 1 84 ? -18.274 -5.261 15.993 1.00 96.56 84 ARG A N 1
ATOM 613 C CA . ARG A 1 84 ? -16.854 -5.111 16.352 1.00 96.56 84 ARG A CA 1
ATOM 614 C C . ARG A 1 84 ? -16.143 -4.020 15.540 1.00 96.56 84 ARG A C 1
ATOM 616 O O . ARG A 1 84 ? -15.426 -3.209 16.119 1.00 96.56 84 ARG A O 1
ATOM 623 N N . ALA A 1 85 ? -16.372 -3.960 14.226 1.00 97.50 85 ALA A N 1
ATOM 624 C CA . ALA A 1 85 ? -15.786 -2.941 13.353 1.00 97.50 85 ALA A CA 1
ATOM 625 C C . ALA A 1 85 ? -16.286 -1.529 13.697 1.00 97.50 85 ALA A C 1
ATOM 627 O O . ALA A 1 85 ? -15.512 -0.576 13.682 1.00 97.50 85 ALA A O 1
ATOM 628 N N . ARG A 1 86 ? -17.568 -1.392 14.068 1.00 98.00 86 ARG A N 1
ATOM 629 C CA . ARG A 1 86 ? -18.145 -0.113 14.517 1.00 98.00 86 ARG A CA 1
ATOM 630 C C . ARG A 1 86 ? -17.545 0.359 15.834 1.00 98.00 86 ARG A C 1
ATOM 632 O O . ARG A 1 86 ? -17.241 1.541 15.952 1.00 98.00 86 ARG A O 1
ATOM 639 N N . VAL A 1 87 ? -17.366 -0.544 16.799 1.00 97.31 87 VAL A N 1
ATOM 640 C CA . VAL A 1 87 ? -16.737 -0.214 18.088 1.00 97.31 87 VAL A CA 1
ATOM 641 C C . VAL A 1 87 ? -15.298 0.254 17.871 1.00 97.31 87 VAL A C 1
ATOM 643 O O . VAL A 1 87 ? -14.950 1.356 18.284 1.00 97.31 87 VAL A O 1
ATOM 646 N N . LEU A 1 88 ? -14.490 -0.524 17.147 1.00 95.81 88 LEU A N 1
ATOM 647 C CA . LEU A 1 88 ? -13.103 -0.161 16.840 1.00 95.81 88 LEU A CA 1
ATOM 648 C C . LEU A 1 88 ? -13.008 1.134 16.017 1.00 95.81 88 LEU A C 1
ATOM 650 O O . LEU A 1 88 ? -12.156 1.974 16.294 1.00 95.81 88 LEU A O 1
ATOM 654 N N . GLY A 1 89 ? -13.902 1.333 15.045 1.00 94.50 89 GLY A N 1
ATOM 655 C CA . GLY A 1 89 ? -13.974 2.571 14.269 1.00 94.50 89 GLY A CA 1
ATOM 656 C C . GLY A 1 89 ? -14.196 3.802 15.147 1.00 94.50 89 GLY A C 1
ATOM 657 O O . GLY A 1 89 ? -13.482 4.790 14.997 1.00 94.50 89 GLY A O 1
ATOM 658 N N . ARG A 1 90 ? -15.109 3.724 16.127 1.00 94.81 90 ARG A N 1
ATOM 659 C CA . ARG A 1 90 ? -15.320 4.813 17.095 1.00 94.81 90 ARG A CA 1
ATOM 660 C C . ARG A 1 90 ? -14.099 5.046 17.983 1.00 94.81 90 ARG A C 1
ATOM 662 O O . ARG A 1 90 ? -13.677 6.188 18.108 1.00 94.81 90 ARG A O 1
ATOM 669 N N . ILE A 1 91 ? -13.528 3.986 18.563 1.00 94.19 91 ILE A N 1
ATOM 670 C CA . ILE A 1 91 ? -12.383 4.090 19.489 1.00 94.19 91 ILE A CA 1
ATOM 671 C C . ILE A 1 91 ? -11.174 4.744 18.807 1.00 94.19 91 ILE A C 1
ATOM 673 O O . ILE A 1 91 ? -10.516 5.594 19.398 1.00 94.19 91 ILE A O 1
ATOM 677 N N . PHE A 1 92 ? -10.889 4.368 17.559 1.00 92.25 92 PHE A N 1
ATOM 678 C CA . PHE A 1 92 ? -9.680 4.799 16.850 1.00 92.25 92 PHE A CA 1
ATOM 679 C C . PHE A 1 92 ? -9.923 5.906 15.814 1.00 92.25 92 PHE A C 1
ATOM 681 O O . PHE A 1 92 ? -9.026 6.195 15.019 1.00 92.25 92 PHE A O 1
ATOM 688 N N . GLY A 1 93 ? -11.119 6.508 15.787 1.00 90.56 93 GLY A N 1
ATOM 689 C CA . GLY A 1 93 ? -11.464 7.587 14.853 1.00 90.56 93 GLY A CA 1
ATOM 690 C C . GLY A 1 93 ? -11.382 7.175 13.379 1.00 90.56 93 GLY A C 1
ATOM 691 O O . GLY A 1 93 ? -10.958 7.959 12.533 1.00 90.56 93 GLY A O 1
ATOM 692 N N . LYS A 1 94 ? -11.732 5.925 13.057 1.00 90.62 94 LYS A N 1
ATOM 693 C CA . LYS A 1 94 ? -11.694 5.374 11.696 1.00 90.62 94 LYS A CA 1
ATOM 694 C C . LYS A 1 94 ? -13.088 5.047 11.191 1.00 90.62 94 LYS A C 1
ATOM 696 O O . LYS A 1 94 ? -13.955 4.614 11.943 1.00 90.62 94 LYS A O 1
ATOM 701 N N . ASP A 1 95 ? -13.269 5.164 9.878 1.00 93.69 95 ASP A N 1
ATOM 702 C CA . ASP A 1 95 ? -14.483 4.698 9.212 1.00 93.69 95 ASP A CA 1
ATOM 703 C C . ASP A 1 95 ? -14.711 3.200 9.514 1.00 93.69 95 ASP A C 1
ATOM 705 O O . ASP A 1 95 ? -13.858 2.377 9.154 1.00 93.69 95 ASP A O 1
ATOM 709 N N . PRO A 1 96 ? -15.847 2.815 10.133 1.00 96.44 96 PRO A N 1
ATOM 710 C CA . PRO A 1 96 ? -16.159 1.421 10.438 1.00 96.44 96 PRO A CA 1
ATOM 711 C C . PRO A 1 96 ? -16.078 0.489 9.229 1.00 96.44 96 PRO A C 1
ATOM 713 O O . PRO A 1 96 ? -15.750 -0.683 9.383 1.00 96.44 96 PRO A O 1
ATOM 716 N N . ARG A 1 97 ? -16.352 0.997 8.023 1.00 97.12 97 ARG A N 1
ATOM 717 C CA . ARG A 1 97 ? -16.285 0.241 6.767 1.00 97.12 97 ARG A CA 1
ATOM 718 C C . ARG A 1 97 ? -14.844 -0.119 6.414 1.00 97.12 97 ARG A C 1
ATOM 720 O O . ARG A 1 97 ? -14.585 -1.229 5.969 1.00 97.12 97 ARG A O 1
ATOM 727 N N . LYS A 1 98 ? -13.885 0.773 6.680 1.00 94.81 98 LYS A N 1
ATOM 728 C CA . LYS A 1 98 ? -12.452 0.472 6.512 1.00 94.81 98 LYS A CA 1
ATOM 729 C C . LYS A 1 98 ? -11.980 -0.531 7.556 1.00 94.81 98 LYS A C 1
ATOM 731 O O . LYS A 1 98 ? -11.257 -1.461 7.225 1.00 94.81 98 LYS A O 1
ATOM 736 N N . VAL A 1 99 ? -12.415 -0.363 8.806 1.00 95.69 99 VAL A N 1
ATOM 737 C CA . VAL A 1 99 ? -12.077 -1.299 9.888 1.00 95.69 99 VAL A CA 1
ATOM 738 C C . VAL A 1 99 ? -12.630 -2.695 9.605 1.00 95.69 99 VAL A C 1
ATOM 740 O O . VAL A 1 99 ? -11.948 -3.681 9.855 1.00 95.69 99 VAL A O 1
ATOM 743 N N . GLU A 1 100 ? -13.829 -2.794 9.035 1.00 97.38 100 GLU A N 1
ATOM 744 C CA . GLU A 1 100 ? -14.394 -4.067 8.582 1.00 97.38 100 GLU A CA 1
ATOM 745 C C . GLU A 1 100 ? -13.491 -4.752 7.547 1.00 97.38 100 GLU A C 1
ATOM 747 O O . GLU A 1 100 ? -13.234 -5.941 7.684 1.00 97.38 100 GLU A O 1
ATOM 752 N N . LEU A 1 101 ? -12.968 -4.022 6.556 1.00 95.88 101 LEU A N 1
ATOM 753 C CA . LEU A 1 101 ? -12.037 -4.595 5.575 1.00 95.88 101 LEU A CA 1
ATOM 754 C C . LEU A 1 101 ? -10.731 -5.071 6.229 1.00 95.88 101 LEU A C 1
ATOM 756 O O . LEU A 1 101 ? -10.291 -6.178 5.948 1.00 95.88 101 LEU A O 1
ATOM 760 N N . ILE A 1 102 ? -10.173 -4.297 7.166 1.00 94.75 102 ILE A N 1
ATOM 761 C CA . ILE A 1 102 ? -8.984 -4.687 7.950 1.00 94.75 102 ILE A CA 1
ATOM 762 C C . ILE A 1 102 ? -9.232 -6.004 8.704 1.00 94.75 102 ILE A C 1
ATOM 764 O O . ILE A 1 102 ? -8.388 -6.893 8.700 1.00 94.75 102 ILE A O 1
ATOM 768 N N . LEU A 1 103 ? -10.404 -6.149 9.331 1.00 95.50 103 LEU A N 1
ATOM 769 C CA . LEU A 1 103 ? -10.777 -7.360 10.068 1.00 95.50 103 LEU A CA 1
ATOM 770 C C . LEU A 1 103 ? -11.021 -8.575 9.161 1.00 95.50 103 LEU A C 1
ATOM 772 O O . LEU A 1 103 ? -10.935 -9.702 9.642 1.00 95.50 103 LEU A O 1
ATOM 776 N N . ARG A 1 104 ? -11.353 -8.365 7.880 1.00 95.19 104 ARG A N 1
ATOM 777 C CA . ARG A 1 104 ? -11.497 -9.451 6.898 1.00 95.19 104 ARG A CA 1
ATOM 778 C C . ARG A 1 104 ? -10.151 -10.000 6.444 1.00 95.19 104 ARG A C 1
ATOM 780 O O . ARG A 1 104 ? -10.089 -11.177 6.121 1.00 95.19 104 ARG A O 1
ATOM 787 N N . THR A 1 105 ? -9.102 -9.174 6.445 1.00 92.81 105 THR A N 1
ATOM 788 C CA . THR A 1 105 ? -7.738 -9.607 6.108 1.00 92.81 105 THR A CA 1
ATOM 789 C C . THR A 1 105 ? -7.178 -10.576 7.147 1.00 92.81 105 THR A C 1
ATOM 791 O O . THR A 1 105 ? -6.427 -11.470 6.789 1.00 92.81 105 THR A O 1
ATOM 794 N N . GLY A 1 106 ? -7.550 -10.432 8.423 1.00 95.31 106 GLY A N 1
ATOM 795 C CA . GLY A 1 106 ? -7.102 -11.345 9.470 1.00 95.31 106 GLY A CA 1
ATOM 796 C C . GLY A 1 106 ? -7.180 -10.767 10.886 1.00 95.31 106 GLY A C 1
ATOM 797 O O . GLY A 1 106 ? -7.749 -9.690 11.109 1.00 95.31 106 GLY A O 1
ATOM 798 N N . PRO A 1 107 ? -6.619 -11.473 11.887 1.00 94.75 107 PRO A N 1
ATOM 799 C CA . PRO A 1 107 ? -6.573 -10.990 13.259 1.00 94.75 107 PRO A CA 1
ATOM 800 C C . PRO A 1 107 ? -5.618 -9.799 13.413 1.00 94.75 107 PRO A C 1
ATOM 802 O O . PRO A 1 107 ? -4.475 -9.816 12.953 1.00 94.75 107 PRO A O 1
ATOM 805 N N . ILE A 1 108 ? -6.085 -8.776 14.132 1.00 96.06 108 ILE A N 1
ATOM 806 C CA . ILE A 1 108 ? -5.259 -7.638 14.547 1.00 96.06 108 ILE A CA 1
ATOM 807 C C . ILE A 1 108 ? -4.291 -8.117 15.629 1.00 96.06 108 ILE A C 1
ATOM 809 O O . ILE A 1 108 ? -4.734 -8.587 16.678 1.00 96.06 108 ILE A O 1
ATOM 813 N N . ILE A 1 109 ? -2.993 -7.959 15.385 1.00 97.12 109 ILE A N 1
ATOM 814 C CA . ILE A 1 109 ? -1.931 -8.316 16.335 1.00 97.12 10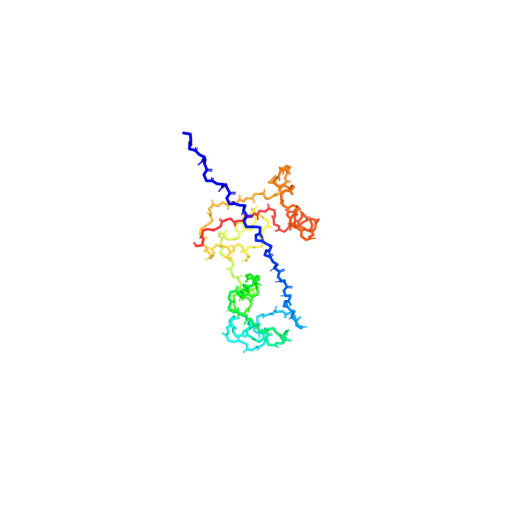9 ILE A CA 1
ATOM 815 C C . ILE A 1 109 ? -1.397 -7.102 17.096 1.00 97.12 109 ILE A C 1
ATOM 817 O O . ILE A 1 109 ? -0.951 -7.236 18.230 1.00 97.12 109 ILE A O 1
ATOM 821 N N . ALA A 1 110 ? -1.463 -5.910 16.499 1.00 95.56 110 ALA A N 1
ATOM 822 C CA . ALA A 1 110 ? -1.050 -4.673 17.148 1.00 95.56 110 ALA A CA 1
ATOM 823 C C . ALA A 1 110 ? -1.795 -3.468 16.570 1.00 95.56 110 ALA A C 1
ATOM 825 O O . ALA A 1 110 ? -2.181 -3.454 15.400 1.00 95.56 110 ALA A O 1
ATOM 826 N N . ILE A 1 111 ? -1.964 -2.431 17.389 1.00 94.38 111 ILE A N 1
ATOM 827 C CA . ILE A 1 111 ? -2.448 -1.122 16.949 1.00 94.38 111 ILE A CA 1
ATOM 828 C C . ILE A 1 111 ? -1.417 -0.090 17.377 1.00 94.38 111 ILE A C 1
ATOM 830 O O . ILE A 1 111 ? -1.107 0.051 18.556 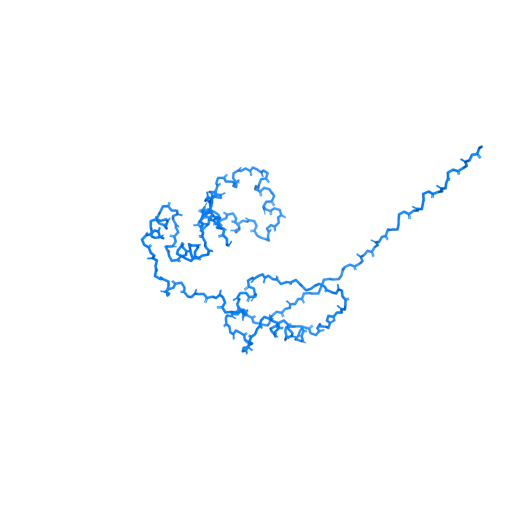1.00 94.38 111 ILE A O 1
ATOM 834 N N . ILE A 1 112 ? -0.877 0.619 16.397 1.00 93.19 112 ILE A N 1
ATOM 835 C CA . ILE A 1 112 ? 0.269 1.496 16.563 1.00 93.19 112 ILE A CA 1
ATOM 836 C C . ILE A 1 112 ? -0.188 2.959 16.489 1.00 93.19 112 ILE A C 1
ATOM 838 O O . ILE A 1 112 ? -0.684 3.375 15.438 1.00 93.19 112 ILE A O 1
ATOM 842 N N . PRO A 1 113 ? -0.007 3.767 17.550 1.00 91.56 113 PRO A N 1
ATOM 843 C CA . PRO A 1 113 ? -0.302 5.196 17.523 1.00 91.56 113 PRO A CA 1
ATOM 844 C C . PRO A 1 113 ? 0.823 5.959 16.806 1.00 91.56 113 PRO A C 1
ATOM 846 O O . PRO A 1 113 ? 1.817 6.360 17.418 1.00 91.56 113 PRO A O 1
ATOM 849 N N . LEU A 1 114 ? 0.679 6.189 15.498 1.00 89.06 114 LEU A N 1
ATOM 850 C CA . LEU A 1 114 ? 1.731 6.815 14.691 1.00 89.06 114 LEU A CA 1
ATOM 851 C C . LEU A 1 114 ? 2.076 8.229 15.142 1.00 89.06 114 LEU A C 1
ATOM 853 O O . LEU A 1 114 ? 3.245 8.598 15.097 1.00 89.06 114 LEU A O 1
ATOM 857 N N . LYS A 1 115 ? 1.107 9.005 15.640 1.00 85.62 115 LYS A N 1
ATOM 858 C CA . LYS A 1 115 ? 1.385 10.345 16.180 1.00 85.62 115 LYS A CA 1
ATOM 859 C C . LYS A 1 115 ? 2.437 10.301 17.296 1.00 85.62 115 LYS A C 1
ATOM 861 O O . LYS A 1 115 ? 3.312 11.160 17.347 1.00 85.62 115 LYS A O 1
ATOM 866 N N . TRP A 1 116 ? 2.365 9.290 18.162 1.00 88.62 116 TRP A N 1
ATOM 867 C CA . TRP A 1 116 ? 3.335 9.098 19.235 1.00 88.62 116 TRP A CA 1
ATOM 868 C C . TRP A 1 116 ? 4.667 8.568 18.699 1.00 88.62 116 TRP A C 1
ATOM 870 O O . TRP A 1 116 ? 5.709 9.124 19.029 1.00 88.62 116 TRP A O 1
ATOM 880 N N . ILE A 1 117 ? 4.656 7.585 17.795 1.00 90.38 117 ILE A N 1
ATOM 881 C CA . ILE A 1 117 ? 5.898 7.067 17.196 1.00 90.38 117 ILE A CA 1
ATOM 882 C C . ILE A 1 117 ? 6.674 8.158 16.443 1.00 90.38 117 ILE A C 1
ATOM 884 O O . ILE A 1 117 ? 7.891 8.251 16.573 1.00 90.38 117 ILE A O 1
ATOM 888 N N . MET A 1 118 ? 5.989 9.033 15.704 1.00 88.75 118 MET A N 1
ATOM 889 C CA . MET A 1 118 ? 6.615 10.144 14.971 1.00 88.75 118 MET A CA 1
ATOM 890 C C . MET A 1 118 ? 7.193 11.239 15.889 1.00 88.75 118 MET A C 1
ATOM 892 O O . MET A 1 118 ? 7.928 12.117 15.424 1.00 88.75 118 MET A O 1
ATOM 896 N N . SER A 1 119 ? 6.905 11.208 17.195 1.00 89.06 119 SER A N 1
ATOM 897 C CA . SER A 1 119 ? 7.589 12.076 18.163 1.00 89.06 119 SER A CA 1
ATOM 898 C C . SER A 1 119 ? 9.052 11.663 18.369 1.00 89.06 119 SER A C 1
ATOM 900 O O . SER A 1 119 ? 9.901 12.521 18.627 1.00 89.06 119 SER A O 1
ATOM 902 N N . ILE A 1 120 ? 9.373 10.380 18.158 1.00 93.56 120 ILE A N 1
ATOM 903 C CA . ILE A 1 120 ? 10.723 9.834 18.286 1.00 93.56 120 ILE A CA 1
ATOM 904 C C . ILE A 1 120 ? 11.582 10.385 17.144 1.00 93.56 120 ILE A C 1
ATOM 906 O O . ILE A 1 120 ? 11.333 10.117 15.966 1.00 93.56 120 ILE A O 1
ATOM 910 N N . ARG A 1 121 ? 12.617 11.160 17.491 1.00 91.31 121 ARG A N 1
ATOM 911 C CA . ARG A 1 121 ? 13.448 11.897 16.523 1.00 91.31 121 ARG A CA 1
ATOM 912 C C . ARG A 1 121 ? 14.059 10.991 15.453 1.00 91.31 121 ARG A C 1
ATOM 914 O O . ARG A 1 121 ? 13.986 11.332 14.276 1.00 91.31 121 ARG A O 1
ATOM 921 N N . SER A 1 122 ? 14.633 9.858 15.852 1.00 92.50 122 SER A N 1
ATOM 922 C CA . SER A 1 122 ? 15.269 8.909 14.929 1.00 92.50 122 SER A CA 1
ATOM 923 C C . SER A 1 122 ? 14.267 8.319 13.936 1.00 92.50 122 SER A C 1
ATOM 925 O O . SER A 1 122 ? 14.543 8.275 12.740 1.00 92.50 122 SER A O 1
ATOM 927 N N . VAL A 1 123 ? 13.074 7.941 14.405 1.00 89.19 123 VAL A N 1
ATOM 928 C CA . VAL A 1 123 ? 12.013 7.385 13.554 1.00 89.19 123 VAL A CA 1
ATOM 929 C C . VAL A 1 123 ? 11.468 8.439 12.598 1.00 89.19 123 VAL A C 1
ATOM 931 O O . VAL A 1 123 ? 11.306 8.164 11.407 1.00 89.19 123 VAL A O 1
ATOM 934 N N . ARG A 1 124 ? 11.233 9.662 13.089 1.00 89.38 124 ARG A N 1
ATOM 935 C CA . ARG A 1 124 ? 10.796 10.776 12.244 1.00 89.38 124 ARG A CA 1
ATOM 936 C C . ARG A 1 124 ? 11.813 11.053 11.148 1.00 89.38 124 ARG A C 1
ATOM 938 O O . ARG A 1 124 ? 11.437 11.051 9.986 1.00 89.38 124 ARG A O 1
ATOM 945 N N . GLN A 1 125 ? 13.088 11.207 11.508 1.00 90.75 125 GLN A N 1
ATOM 946 C CA . GLN A 1 125 ? 14.167 11.472 10.557 1.00 90.75 125 GLN A CA 1
ATOM 947 C C . GLN A 1 125 ? 14.286 10.361 9.505 1.00 90.75 125 GLN A C 1
ATOM 949 O O . GLN A 1 125 ? 14.400 10.656 8.318 1.00 90.75 125 GLN A O 1
ATOM 954 N N . ALA A 1 126 ? 14.214 9.094 9.924 1.00 89.00 126 ALA A N 1
ATOM 955 C CA . ALA A 1 126 ? 14.274 7.950 9.018 1.00 89.00 126 ALA A CA 1
ATOM 956 C C . ALA A 1 126 ? 13.067 7.860 8.066 1.00 89.00 126 ALA A C 1
ATOM 958 O O . ALA A 1 126 ? 13.217 7.369 6.945 1.00 89.00 126 ALA A O 1
ATOM 959 N N . SER A 1 127 ? 11.891 8.315 8.511 1.00 85.88 127 SER A N 1
ATOM 960 C CA . SER A 1 127 ? 10.657 8.320 7.715 1.00 85.88 127 SER A CA 1
ATOM 961 C C . SER A 1 127 ? 10.631 9.490 6.731 1.00 85.88 127 SER A C 1
ATOM 963 O O . SER A 1 127 ? 10.292 9.312 5.566 1.00 85.88 127 SER A O 1
ATOM 965 N N . THR A 1 128 ? 11.028 10.686 7.173 1.00 88.81 128 THR A N 1
ATOM 966 C CA . THR A 1 128 ? 11.019 11.890 6.331 1.00 88.81 128 THR A CA 1
ATOM 967 C C . THR A 1 128 ? 12.123 11.881 5.281 1.00 88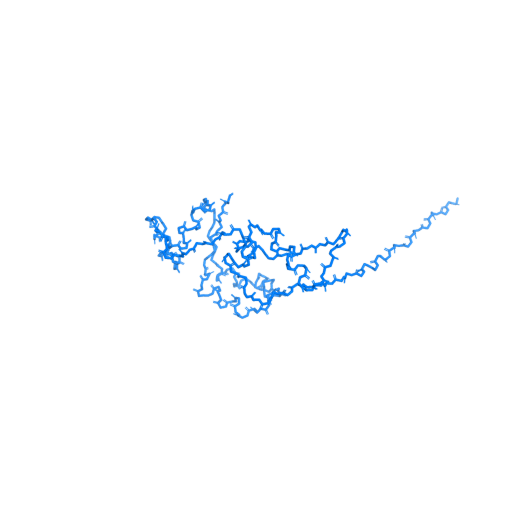.81 128 THR A C 1
ATOM 969 O O . THR A 1 128 ? 11.915 12.429 4.208 1.00 88.81 128 THR A O 1
ATOM 972 N N . SER A 1 129 ? 13.272 11.240 5.534 1.00 89.25 129 SER A N 1
ATOM 973 C CA . SER A 1 129 ? 14.383 11.199 4.566 1.00 89.25 129 SER A CA 1
ATOM 974 C C . SER A 1 129 ? 14.078 10.415 3.284 1.00 89.25 129 SER A C 1
ATOM 976 O O . SER A 1 129 ? 14.801 10.554 2.304 1.00 89.25 129 SER A O 1
ATOM 978 N N . ARG A 1 130 ? 13.026 9.587 3.291 1.00 84.19 130 ARG A N 1
ATOM 979 C CA . ARG A 1 130 ? 12.592 8.753 2.156 1.00 84.19 130 ARG A CA 1
ATOM 980 C C . ARG A 1 130 ? 11.245 9.182 1.575 1.00 84.19 130 ARG A C 1
ATOM 982 O O . ARG A 1 130 ? 10.766 8.563 0.628 1.00 84.19 130 ARG A O 1
ATOM 989 N N . ALA A 1 131 ? 10.601 10.185 2.166 1.00 85.81 131 ALA A N 1
ATOM 990 C CA . ALA A 1 131 ? 9.299 10.649 1.723 1.00 85.81 131 ALA A CA 1
ATOM 991 C C . ALA A 1 131 ? 9.462 11.606 0.539 1.00 85.81 131 ALA A C 1
ATOM 993 O O . ALA A 1 131 ? 10.249 12.545 0.603 1.00 85.81 131 ALA A O 1
ATOM 994 N N . VAL A 1 132 ? 8.674 11.386 -0.515 1.00 86.75 132 VAL A N 1
ATOM 995 C CA . VAL A 1 132 ? 8.599 12.308 -1.662 1.00 86.75 132 VAL A CA 1
ATOM 996 C C . VAL A 1 132 ? 8.052 13.674 -1.222 1.00 86.75 132 VAL A C 1
ATOM 998 O O . VAL A 1 132 ? 8.542 14.703 -1.664 1.00 86.75 132 VAL A O 1
ATOM 1001 N N . ASP A 1 133 ? 7.078 13.674 -0.305 1.00 91.50 133 ASP A N 1
ATOM 1002 C CA . ASP A 1 133 ? 6.534 14.866 0.356 1.00 91.50 133 ASP A CA 1
ATOM 1003 C C . ASP A 1 133 ? 6.422 14.597 1.873 1.00 91.50 133 ASP A C 1
ATOM 1005 O O . ASP A 1 133 ? 5.447 13.983 2.339 1.00 91.50 133 ASP A O 1
ATOM 1009 N N . PRO A 1 134 ? 7.441 14.991 2.661 1.00 88.25 134 PRO A N 1
ATOM 1010 C CA . PRO A 1 134 ? 7.464 14.773 4.104 1.00 88.25 134 PRO A CA 1
ATOM 1011 C C . PRO A 1 134 ? 6.319 15.469 4.847 1.00 88.25 134 PRO A C 1
ATOM 1013 O O . PRO A 1 134 ? 5.782 14.910 5.807 1.00 88.25 134 PRO A O 1
ATOM 1016 N N . ASP A 1 135 ? 5.911 16.657 4.404 1.00 89.00 135 ASP A N 1
ATOM 1017 C CA . ASP A 1 135 ? 4.886 17.439 5.087 1.00 89.00 135 ASP A CA 1
ATOM 1018 C C . ASP A 1 135 ? 3.497 16.836 4.868 1.00 89.00 135 ASP A C 1
ATOM 1020 O O . ASP A 1 135 ? 2.712 16.714 5.815 1.00 89.00 135 ASP A O 1
ATOM 1024 N N . ALA A 1 136 ? 3.189 16.388 3.646 1.00 87.88 136 ALA A N 1
ATOM 1025 C CA . ALA A 1 136 ? 1.957 15.653 3.370 1.00 87.88 136 ALA A CA 1
ATOM 1026 C C . ALA A 1 136 ? 1.897 14.334 4.146 1.00 87.88 136 ALA A C 1
ATOM 1028 O O . ALA A 1 136 ? 0.851 14.004 4.715 1.00 87.88 136 ALA A O 1
ATOM 1029 N N . MET A 1 137 ? 3.017 13.609 4.232 1.00 87.69 137 MET A N 1
ATOM 1030 C CA . MET A 1 137 ? 3.119 12.388 5.034 1.00 87.69 137 MET A CA 1
ATOM 1031 C C . MET A 1 137 ? 2.791 12.664 6.511 1.00 87.69 137 MET A C 1
ATOM 1033 O O . MET A 1 137 ? 1.936 11.990 7.092 1.00 87.69 137 MET A O 1
ATOM 1037 N N . LEU A 1 138 ? 3.426 13.676 7.115 1.00 85.81 138 LEU A N 1
ATOM 1038 C CA . LEU A 1 138 ? 3.209 14.031 8.520 1.00 85.81 138 LEU A CA 1
ATOM 1039 C C . LEU A 1 138 ? 1.766 14.488 8.784 1.00 85.81 138 LEU A C 1
ATOM 1041 O O . LEU A 1 138 ? 1.156 14.029 9.753 1.00 85.81 138 LEU A O 1
ATOM 1045 N N . ARG A 1 139 ? 1.180 15.312 7.902 1.00 85.25 139 ARG A N 1
ATOM 1046 C CA . ARG A 1 139 ? -0.247 15.686 7.974 1.00 85.25 139 ARG A CA 1
ATOM 1047 C C . ARG A 1 139 ? -1.167 14.466 7.897 1.00 85.25 139 ARG A C 1
ATOM 1049 O O . ARG A 1 139 ? -2.189 14.408 8.582 1.00 85.25 139 ARG A O 1
ATOM 1056 N N . GLY A 1 140 ? -0.804 13.463 7.100 1.00 82.31 140 GLY A N 1
ATOM 1057 C CA . GLY A 1 140 ? -1.541 12.205 7.008 1.00 82.31 140 GLY A CA 1
ATOM 1058 C C . GLY A 1 140 ? -1.603 11.452 8.340 1.00 82.31 140 GLY A C 1
ATOM 1059 O O . GLY A 1 140 ? -2.653 10.908 8.692 1.00 82.31 140 GLY A O 1
ATOM 1060 N N . TYR A 1 141 ? -0.519 11.463 9.121 1.00 80.31 141 TYR A N 1
ATOM 1061 C CA . TYR A 1 141 ? -0.462 10.801 10.430 1.00 80.31 141 TYR A CA 1
ATOM 1062 C C . TYR A 1 141 ? -1.196 11.553 11.540 1.00 80.31 141 TYR A C 1
ATOM 1064 O O . TYR A 1 141 ? -1.585 10.936 12.529 1.00 80.31 141 TYR A O 1
ATOM 1072 N N . THR A 1 142 ? -1.430 12.857 11.394 1.00 72.06 142 THR A N 1
ATOM 1073 C CA . THR A 1 142 ? -2.201 13.628 12.380 1.00 72.06 142 THR A CA 1
ATOM 1074 C C . THR A 1 142 ? -3.706 13.589 12.135 1.00 72.06 142 THR A C 1
ATOM 1076 O O . THR A 1 142 ? -4.460 13.780 13.086 1.00 72.06 142 THR A O 1
ATOM 1079 N N . SER A 1 143 ? -4.148 13.316 10.903 1.00 71.50 143 SER A N 1
ATOM 1080 C CA . SER A 1 143 ? -5.558 13.439 10.504 1.00 71.50 143 SER A CA 1
ATOM 1081 C C . SER A 1 143 ? -6.210 12.131 10.038 1.00 71.50 143 SER A C 1
ATOM 1083 O O . SER A 1 143 ? -7.308 11.807 10.481 1.00 71.50 143 SER A O 1
ATOM 1085 N N . VAL A 1 144 ? -5.553 11.349 9.172 1.00 69.06 144 VAL A N 1
ATOM 1086 C CA . VAL A 1 144 ? -6.172 10.187 8.496 1.00 69.06 144 VAL A CA 1
ATOM 1087 C C . VAL A 1 144 ? -5.706 8.853 9.097 1.00 69.06 144 VAL A C 1
ATOM 1089 O O . VAL A 1 144 ? -6.483 7.902 9.225 1.00 69.06 144 VAL A O 1
ATOM 1092 N N . ASN A 1 145 ? -4.436 8.776 9.500 1.00 75.19 145 ASN A N 1
ATOM 1093 C CA . ASN A 1 145 ? -3.763 7.545 9.923 1.00 75.19 145 ASN A CA 1
ATOM 1094 C C . ASN A 1 145 ? -3.100 7.665 11.302 1.00 75.19 145 ASN A C 1
ATOM 1096 O O . ASN A 1 145 ? -2.006 7.152 11.514 1.00 75.19 145 ASN A O 1
ATOM 1100 N N . ALA A 1 146 ? -3.786 8.295 12.259 1.00 83.88 146 ALA A N 1
ATOM 1101 C CA . ALA A 1 146 ? -3.296 8.411 13.637 1.00 83.88 146 ALA A CA 1
ATOM 1102 C C . ALA A 1 146 ? -3.000 7.051 14.293 1.00 83.88 146 ALA A C 1
ATOM 1104 O O . ALA A 1 146 ? -2.054 6.931 15.070 1.00 83.88 146 ALA A O 1
ATOM 1105 N N . PHE A 1 147 ? -3.770 6.023 13.929 1.00 91.06 147 PHE A N 1
ATOM 1106 C CA . PHE A 1 147 ? -3.559 4.637 14.340 1.00 91.06 147 PHE A CA 1
ATOM 1107 C C . PHE A 1 147 ? -3.352 3.737 13.122 1.00 91.06 147 PHE A C 1
ATOM 1109 O O . PHE A 1 147 ? -4.129 3.805 12.164 1.00 91.06 147 PHE A O 1
ATOM 1116 N N . VAL A 1 148 ? -2.343 2.870 13.171 1.00 91.44 148 VAL A N 1
ATOM 1117 C CA . VAL A 1 148 ? -2.084 1.830 12.168 1.00 91.44 148 VAL A CA 1
ATOM 1118 C C . VAL A 1 148 ? -2.385 0.469 12.767 1.00 91.44 148 VAL A C 1
ATOM 1120 O O . VAL A 1 148 ? -1.916 0.140 13.850 1.00 91.44 148 VAL A O 1
ATOM 1123 N N . PHE A 1 149 ? -3.194 -0.309 12.059 1.00 94.00 149 PHE A N 1
ATOM 1124 C CA . PHE A 1 149 ? -3.594 -1.646 12.468 1.00 94.00 149 PHE A CA 1
ATOM 1125 C C . PHE A 1 149 ? -2.648 -2.630 11.793 1.00 94.00 149 PHE A C 1
ATOM 1127 O O . PHE A 1 149 ? -2.576 -2.660 10.567 1.00 94.00 149 PHE A O 1
ATOM 1134 N N . ILE A 1 150 ? -1.928 -3.413 12.588 1.00 94.75 150 ILE A N 1
ATOM 1135 C CA . ILE A 1 150 ? -1.103 -4.508 12.092 1.00 94.75 150 ILE A CA 1
ATOM 1136 C C . ILE A 1 150 ? -1.947 -5.770 12.151 1.00 94.75 150 ILE A C 1
ATOM 1138 O O . ILE A 1 150 ? -2.437 -6.158 13.216 1.00 94.75 150 ILE A O 1
ATOM 1142 N N . VAL A 1 151 ? -2.131 -6.382 10.988 1.00 95.19 151 VAL A N 1
ATOM 1143 C CA . VAL A 1 151 ? -2.952 -7.573 10.797 1.00 95.19 151 VAL A CA 1
ATOM 1144 C C . VAL A 1 151 ? -2.055 -8.698 10.323 1.00 95.19 151 VAL A C 1
ATOM 1146 O O . VAL A 1 151 ? -1.188 -8.484 9.477 1.00 95.19 151 VAL A O 1
ATOM 1149 N N . ARG A 1 152 ? -2.262 -9.891 10.874 1.00 93.69 152 ARG A N 1
ATOM 1150 C CA . ARG A 1 152 ? -1.656 -11.105 10.335 1.00 93.69 152 ARG A CA 1
ATOM 1151 C C . ARG A 1 152 ? -2.547 -11.607 9.200 1.00 93.69 152 ARG A C 1
ATOM 1153 O O . ARG A 1 152 ? -3.651 -12.064 9.491 1.00 93.69 152 ARG A O 1
ATOM 1160 N N . ALA A 1 153 ? -2.092 -11.429 7.961 1.00 82.25 153 ALA A N 1
ATOM 1161 C CA . ALA A 1 153 ? -2.711 -12.022 6.776 1.00 82.25 153 ALA A CA 1
ATOM 1162 C C . ALA A 1 153 ? -2.466 -13.539 6.734 1.00 82.25 153 ALA A C 1
ATOM 1164 O O . ALA A 1 153 ? -1.463 -13.986 7.345 1.00 82.25 153 ALA A O 1
#

Foldseek 3Di:
DDDDPDDDDPPPPPPDDDDDDQDDPDDQAACPPVAPAPVRVVVVSCVVSVHDDDPPDDDDDDVVSRCSRNVVDDDLVVADADPVLVVVCVVVVHDSSVSRVLVVLADFPDKDQVLVVCVPPVSVCVVQVPDPDSVVVNVCCVPPPRIDTDGDD

Radius of gyration: 23.33 Å; chains: 1; bounding box: 84×35×46 Å

pLDDT: mean 84.87, std 15.43, range [34.16, 98.12]

Secondary structure (DSSP, 8-state):
--PPPP-PPP-----PPP------SS---TTTTS-SSHHHHHHHHHHHTT----TT------HHHHHHHTT----GGG----HHHHHHHHHTT--HHHHHHHHHH--EEEEEEHHHHTTSHHHHHHHHTT-SSHHHHHHHHHHT-SEEEEE--